Protein AF-A0A420MJ68-F1 (afdb_monomer)

Solvent-accessible surface area (backbone atoms only 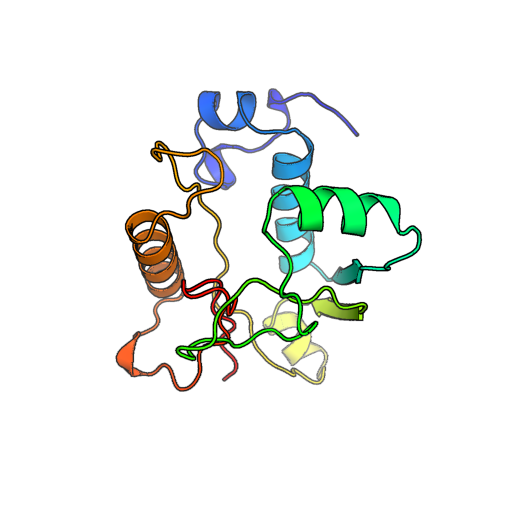— not comparable to full-atom values): 10537 Å² total; per-residue (Å²): 135,83,86,56,61,89,76,52,67,29,68,84,73,77,35,51,72,67,56,51,66,72,45,56,68,67,59,55,50,49,52,54,52,50,50,52,27,50,73,54,59,31,77,52,68,52,75,44,78,86,87,59,69,65,63,55,53,55,38,47,77,69,60,49,39,17,92,83,59,46,64,43,53,85,44,93,76,57,60,37,38,44,90,78,69,52,76,50,76,47,81,40,55,34,65,66,62,34,58,75,71,67,52,88,78,92,58,55,89,70,57,79,82,87,86,69,61,75,91,51,101,42,94,88,52,84,38,69,65,45,45,50,52,49,53,54,49,30,34,59,75,45,74,51,64,77,90,74,62,87,68,72,53,57,64,43,72,86,53,79,42,72,75,63,64,76,113

Organism: Fusarium oxysporum (NCBI:txid5507)

InterPro domains:
  IPR014030 Beta-ketoacyl synthase-like, N-terminal domain [PF00109] (3-40)
  IPR014030 Beta-ketoacyl synthase-like, N-terminal domain [PF00109] (42-97)
  IPR014031 Beta-ketoacyl synthase, C-terminal domain [PF02801] (107-158)
  IPR016039 Thiolase-like [G3DSA:3.40.47.10] (1-41)
  IPR016039 Thiolase-like [G3DSA:3.40.47.10] (42-160)
  IPR016039 Thiolase-like [SSF53901] (3-40)
  IPR016039 Thiolase-like [SSF53901] (65-158)
  IPR020841 Polyketide synthase, beta-ketoacyl synthase domain [PS52004] (1-167)
  IPR020841 Polyketide synthase, beta-ketoacyl synthase domain [SM00825] (1-167)
  IPR050091 Polyketide and Nonribosomal Peptide Biosynthesis Enzymes [PTHR43775] (42-156)

Foldseek 3Di:
DDLDLVPQPQVVVVHDSVRSVVDDSVVSVVVVVVVVCQAAKDKDKDWDDPPDCPVVVVCVVVQAADPVLDQPFPDPPHRHHHDDTDIDIDMHYHPVVCVVVVHDDQFDDQFDDDDDQPDDPDPPDHHQVRQVVGVVVRCVSSVHDPVVDPDADAPRNHHGDDGDDGD

Sequence (167 aa):
MNDDVAAFDAPFFSLTAKEASAMDPMQRWTLETTYHAIENEAVATGANLLLDPSIFQVLANQGFLSPDGVCYSFDERVNGYARGEGVIAVVLKPVQAAIENGDMIRGVIRSIGSNQDGHTPILTQPSSQSQEDLIRHVYTQAGLSMSETRYVEAHGKSYIGTLLMMN

Structure (mmCIF, N/CA/C/O backbone):
data_AF-A0A420MJ68-F1
#
_entry.id   AF-A0A420MJ68-F1
#
loop_
_atom_site.group_PDB
_atom_site.id
_atom_site.type_symbol
_atom_site.label_atom_id
_atom_site.label_alt_id
_atom_site.label_comp_id
_atom_site.label_asym_id
_atom_site.label_entity_id
_atom_site.label_seq_id
_atom_site.pdbx_PDB_ins_code
_atom_site.Cartn_x
_atom_site.Cartn_y
_atom_site.Cartn_z
_atom_site.occupancy
_atom_site.B_iso_or_equiv
_atom_site.auth_seq_id
_atom_site.auth_comp_id
_atom_site.auth_asym_id
_atom_site.auth_atom_id
_atom_site.pdbx_PDB_model_num
ATOM 1 N N . MET A 1 1 ? -12.818 24.013 -4.867 1.00 53.50 1 MET A N 1
ATOM 2 C CA . MET A 1 1 ? -11.655 23.529 -4.099 1.00 53.50 1 MET A CA 1
ATOM 3 C C . MET A 1 1 ? -10.677 24.683 -4.026 1.00 53.50 1 MET A C 1
ATOM 5 O O . MET A 1 1 ? -10.462 25.313 -5.052 1.00 53.50 1 MET A O 1
ATOM 9 N N . ASN A 1 2 ? -10.251 25.065 -2.825 1.00 52.09 2 ASN A N 1
ATOM 10 C CA . ASN A 1 2 ? -9.403 26.235 -2.614 1.00 52.09 2 ASN A CA 1
ATOM 11 C C . ASN A 1 2 ? -7.937 25.789 -2.740 1.00 52.09 2 ASN A C 1
ATOM 13 O O . ASN A 1 2 ? -7.525 24.904 -1.998 1.00 52.09 2 ASN A O 1
ATOM 17 N N . ASP A 1 3 ? -7.179 26.358 -3.679 1.00 66.12 3 ASP A N 1
ATOM 18 C CA . ASP A 1 3 ? -5.752 26.035 -3.895 1.00 66.12 3 ASP A CA 1
ATOM 19 C C . ASP A 1 3 ? -4.820 26.752 -2.903 1.00 66.12 3 ASP A C 1
ATOM 21 O O . ASP A 1 3 ? -3.594 26.624 -2.972 1.00 66.12 3 ASP A O 1
ATOM 25 N N . ASP A 1 4 ? -5.397 27.514 -1.973 1.00 79.50 4 ASP A N 1
ATOM 26 C CA . ASP A 1 4 ? -4.664 28.250 -0.956 1.00 79.50 4 ASP A CA 1
ATOM 27 C C . ASP A 1 4 ? -3.893 27.302 -0.026 1.00 79.50 4 ASP A C 1
ATOM 29 O O . ASP A 1 4 ? -4.467 26.592 0.799 1.00 79.50 4 ASP A O 1
ATOM 33 N N . VAL A 1 5 ? -2.563 27.310 -0.146 1.00 79.44 5 VAL A N 1
ATOM 34 C CA . VAL A 1 5 ? -1.656 26.524 0.704 1.00 79.44 5 VAL A CA 1
ATOM 35 C C . VAL A 1 5 ? -1.810 26.910 2.176 1.00 79.44 5 VAL A C 1
ATOM 37 O O . VAL A 1 5 ? -1.630 26.058 3.040 1.00 79.44 5 VAL A O 1
ATOM 40 N N . ALA A 1 6 ? -2.175 28.161 2.479 1.00 80.94 6 ALA A N 1
ATOM 41 C CA . ALA A 1 6 ? -2.364 28.611 3.855 1.00 80.94 6 ALA A CA 1
ATOM 42 C C . ALA A 1 6 ? -3.588 27.973 4.533 1.00 80.94 6 ALA A C 1
ATOM 44 O O . ALA A 1 6 ? -3.675 27.995 5.759 1.00 80.94 6 ALA A O 1
ATOM 45 N N . ALA A 1 7 ? -4.514 27.399 3.756 1.00 83.12 7 ALA A N 1
ATOM 46 C CA . ALA A 1 7 ? -5.664 26.668 4.278 1.00 83.12 7 ALA A CA 1
ATOM 47 C C . ALA A 1 7 ? -5.345 25.202 4.634 1.00 83.12 7 ALA A C 1
ATOM 49 O O . ALA A 1 7 ? -6.144 24.581 5.329 1.00 83.12 7 ALA A O 1
ATOM 50 N N . PHE A 1 8 ? -4.202 24.662 4.190 1.00 84.94 8 PHE A N 1
ATOM 51 C CA . PHE A 1 8 ? -3.763 23.299 4.502 1.00 84.94 8 PHE A CA 1
ATOM 52 C C . PHE A 1 8 ? -3.038 23.259 5.854 1.00 84.94 8 PHE A C 1
ATOM 54 O O . PHE A 1 8 ? -2.040 23.960 6.053 1.00 84.94 8 PHE A O 1
ATOM 61 N N . ASP A 1 9 ? -3.498 22.408 6.774 1.00 86.12 9 ASP A N 1
ATOM 62 C CA . ASP A 1 9 ? -2.905 22.251 8.111 1.00 86.12 9 ASP A CA 1
ATOM 63 C C . ASP A 1 9 ? -1.607 21.422 8.062 1.00 86.12 9 ASP A C 1
ATOM 65 O O . ASP A 1 9 ? -1.543 20.258 8.457 1.00 86.12 9 ASP A O 1
ATOM 69 N N . ALA A 1 10 ? -0.542 22.019 7.524 1.00 83.69 10 ALA A N 1
ATOM 70 C CA . ALA A 1 10 ? 0.752 21.355 7.382 1.00 83.69 10 ALA A CA 1
ATOM 71 C C . ALA A 1 10 ? 1.310 20.807 8.715 1.00 83.69 10 ALA A C 1
ATOM 73 O O . ALA A 1 10 ? 1.745 19.652 8.723 1.00 83.69 10 ALA A O 1
ATOM 74 N N . PRO A 1 11 ? 1.268 21.549 9.847 1.00 84.44 11 PRO A N 1
ATOM 75 C CA . PRO A 1 11 ? 1.730 21.029 11.133 1.00 84.44 11 PRO A CA 1
ATOM 76 C C . PRO A 1 11 ? 0.979 19.778 11.592 1.00 84.44 11 PRO A C 1
ATOM 78 O O . PRO A 1 11 ? 1.617 18.867 12.120 1.00 84.44 11 PRO A O 1
ATOM 81 N N . PHE A 1 12 ? -0.336 19.701 11.361 1.00 83.50 12 PHE A N 1
ATOM 82 C CA . PHE A 1 12 ? -1.122 18.504 11.664 1.00 83.50 12 PHE A CA 1
ATOM 83 C C . PHE A 1 12 ? -0.591 17.265 10.923 1.00 83.50 12 PHE A C 1
ATOM 85 O O . PHE A 1 12 ? -0.429 16.203 11.521 1.00 83.50 12 PHE A O 1
ATOM 92 N N . PHE A 1 13 ? -0.208 17.416 9.651 1.00 82.50 13 PHE A N 1
ATOM 93 C CA . PHE A 1 13 ? 0.390 16.347 8.841 1.00 82.50 13 PHE A CA 1
ATOM 94 C C . PHE A 1 13 ? 1.907 16.186 9.029 1.00 82.50 13 PHE A C 1
ATOM 96 O O . PHE A 1 13 ? 2.548 15.487 8.246 1.00 82.50 13 PHE A O 1
ATOM 103 N N . SER A 1 14 ? 2.498 16.804 10.059 1.00 81.38 14 SER A N 1
ATOM 104 C CA . SER A 1 14 ? 3.950 16.795 10.308 1.00 81.38 14 SER A CA 1
ATOM 105 C C . SER A 1 14 ? 4.787 17.337 9.138 1.00 81.38 14 SER A C 1
ATOM 107 O O . SER A 1 14 ? 5.918 16.906 8.922 1.00 81.38 14 SER A O 1
ATOM 109 N N . LEU A 1 15 ? 4.238 18.297 8.391 1.00 84.62 15 LEU A N 1
ATOM 110 C CA . LEU A 1 15 ? 4.883 18.961 7.262 1.00 84.62 15 LEU A CA 1
ATOM 111 C C . LEU A 1 15 ? 5.236 20.406 7.615 1.00 84.62 15 LEU A C 1
ATOM 113 O O . LEU A 1 15 ? 4.483 21.129 8.272 1.00 84.62 15 LEU A O 1
ATOM 117 N N . THR A 1 16 ? 6.374 20.877 7.118 1.00 85.75 16 THR A N 1
ATOM 118 C CA . THR A 1 16 ? 6.705 22.303 7.143 1.00 85.75 16 THR A CA 1
ATOM 119 C C . THR A 1 16 ? 5.901 23.058 6.083 1.00 85.75 16 THR A C 1
AT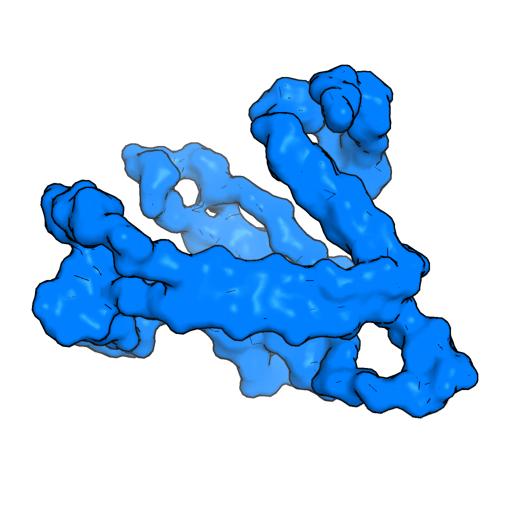OM 121 O O . THR A 1 16 ? 5.529 22.514 5.043 1.00 85.75 16 THR A O 1
ATOM 124 N N . ALA A 1 17 ? 5.702 24.365 6.279 1.00 83.94 17 ALA A N 1
ATOM 125 C CA . ALA A 1 17 ? 5.038 25.213 5.281 1.00 83.94 17 ALA A CA 1
ATOM 126 C C . ALA A 1 17 ? 5.742 25.183 3.907 1.00 83.94 17 ALA A C 1
ATOM 128 O O . ALA A 1 17 ? 5.096 25.299 2.864 1.00 83.94 17 ALA A O 1
ATOM 129 N N . LYS A 1 18 ? 7.070 24.996 3.897 1.00 85.12 18 LYS A N 1
ATOM 130 C CA . LYS A 1 18 ? 7.867 24.888 2.669 1.00 85.12 18 LYS A CA 1
ATOM 131 C C . LYS A 1 18 ? 7.586 23.581 1.928 1.00 85.12 18 LYS A C 1
ATOM 133 O O . LYS A 1 18 ? 7.457 23.608 0.709 1.00 85.12 18 LYS A O 1
ATOM 138 N N . GLU A 1 19 ? 7.482 22.467 2.650 1.00 83.06 19 GLU A N 1
ATOM 139 C CA . GLU A 1 19 ? 7.119 21.170 2.070 1.00 83.06 19 GLU A CA 1
ATOM 140 C C . GLU A 1 19 ? 5.695 21.215 1.521 1.00 83.06 19 GLU A C 1
ATOM 142 O O . GLU A 1 19 ? 5.499 20.921 0.348 1.00 83.06 19 GLU A O 1
ATOM 147 N N . ALA A 1 20 ? 4.730 21.711 2.301 1.00 84.44 20 ALA A N 1
ATOM 148 C CA . ALA A 1 20 ? 3.345 21.851 1.853 1.00 84.44 20 ALA A CA 1
ATOM 149 C C . ALA A 1 20 ? 3.200 22.747 0.607 1.00 84.44 20 ALA A C 1
ATOM 151 O O . ALA A 1 20 ? 2.424 22.431 -0.293 1.00 84.44 20 ALA A O 1
ATOM 152 N N . SER A 1 21 ? 3.979 23.831 0.510 1.00 85.00 21 SER A N 1
ATOM 153 C CA . SER A 1 21 ? 3.984 24.715 -0.670 1.00 85.00 21 SER A CA 1
ATOM 154 C C . SER A 1 21 ? 4.585 24.063 -1.918 1.00 85.00 21 SER A C 1
ATOM 156 O O . SER A 1 21 ? 4.246 24.453 -3.032 1.00 85.00 21 SER A O 1
ATOM 158 N N . ALA A 1 22 ? 5.492 23.100 -1.743 1.00 84.56 22 ALA A N 1
ATOM 159 C CA . ALA A 1 22 ? 6.112 22.355 -2.836 1.00 84.56 22 ALA A CA 1
ATOM 160 C C . ALA A 1 22 ? 5.309 21.107 -3.241 1.00 84.56 22 ALA A C 1
ATOM 162 O O . ALA A 1 22 ? 5.605 20.502 -4.270 1.00 84.56 22 ALA A O 1
ATOM 163 N N . MET A 1 23 ? 4.310 20.715 -2.444 1.00 82.94 23 MET A N 1
ATOM 164 C CA . MET A 1 23 ? 3.440 19.585 -2.745 1.00 82.94 23 MET A CA 1
ATOM 165 C C . MET A 1 23 ? 2.420 19.930 -3.822 1.00 82.94 23 MET A C 1
ATOM 167 O O . MET A 1 23 ? 1.772 20.986 -3.797 1.00 82.94 23 MET A O 1
ATOM 171 N N . ASP A 1 24 ? 2.209 18.957 -4.705 1.00 83.12 24 ASP A N 1
ATOM 172 C CA . ASP A 1 24 ? 1.094 18.978 -5.636 1.00 83.12 24 ASP A CA 1
ATOM 173 C C . ASP A 1 24 ? -0.232 19.166 -4.860 1.00 83.12 24 ASP A C 1
ATOM 175 O O . ASP A 1 24 ? -0.442 18.500 -3.836 1.00 83.12 24 ASP A O 1
ATOM 179 N N . PRO A 1 25 ? -1.124 20.080 -5.288 1.00 82.25 25 PRO A N 1
ATOM 180 C CA . PRO A 1 25 ? -2.402 20.313 -4.616 1.00 82.25 25 PRO A CA 1
ATOM 181 C C . PRO A 1 25 ? -3.222 19.035 -4.392 1.00 82.25 25 PRO A C 1
ATOM 183 O O . PRO A 1 25 ? -3.829 18.877 -3.332 1.00 82.25 25 PRO A O 1
ATOM 186 N N . MET A 1 26 ? -3.180 18.074 -5.323 1.00 81.19 26 MET A N 1
ATOM 187 C CA . MET A 1 26 ? -3.900 16.807 -5.184 1.00 81.19 26 MET A CA 1
ATOM 188 C C . MET A 1 26 ? -3.340 15.948 -4.048 1.00 81.19 26 MET A C 1
ATOM 190 O O . MET A 1 26 ? -4.106 15.250 -3.383 1.00 81.19 26 MET A O 1
ATOM 194 N N . GLN A 1 27 ? -2.032 16.002 -3.773 1.00 79.88 27 GLN A N 1
ATOM 195 C CA . GLN A 1 27 ? -1.444 15.290 -2.632 1.00 79.88 27 GLN A CA 1
ATOM 196 C C . GLN A 1 27 ? -1.926 15.870 -1.299 1.00 79.88 27 GLN A C 1
ATOM 198 O O . GLN A 1 27 ? -2.260 15.112 -0.390 1.00 79.88 27 GLN A O 1
ATOM 203 N N . ARG A 1 28 ? -2.028 17.201 -1.195 1.00 83.81 28 ARG A N 1
ATOM 204 C CA . ARG A 1 28 ? -2.570 17.870 -0.000 1.00 83.81 2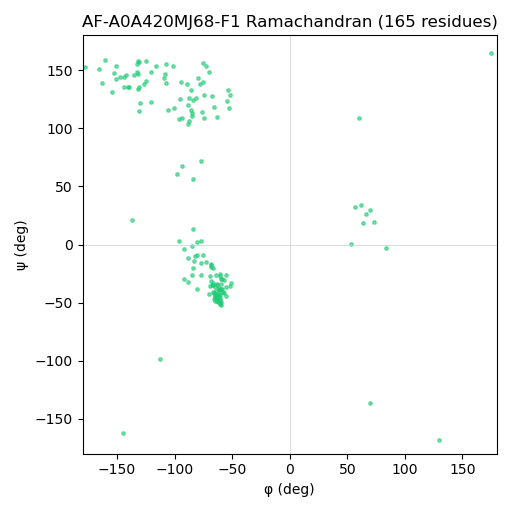8 ARG A CA 1
ATOM 205 C C . ARG A 1 28 ? -4.033 17.502 0.235 1.00 83.81 28 ARG A C 1
ATOM 207 O O . ARG A 1 28 ? -4.387 17.077 1.331 1.00 83.81 28 ARG A O 1
ATOM 214 N N . TRP A 1 29 ? -4.860 17.549 -0.808 1.00 81.50 29 TRP A N 1
ATOM 215 C CA . TRP A 1 29 ? -6.262 17.133 -0.702 1.00 81.50 29 TRP A CA 1
ATOM 216 C C . TRP A 1 29 ? -6.422 15.659 -0.360 1.00 81.50 29 TRP A C 1
ATOM 218 O O . TRP A 1 29 ? -7.345 15.296 0.366 1.00 81.50 29 TRP A O 1
ATOM 228 N N . THR A 1 30 ? -5.531 14.805 -0.866 1.00 82.50 30 THR A N 1
ATOM 229 C CA . THR A 1 30 ? -5.539 13.381 -0.525 1.00 82.50 30 THR A CA 1
ATOM 230 C C . THR A 1 30 ? -5.325 13.193 0.973 1.00 82.50 30 THR A C 1
ATOM 232 O O . THR A 1 30 ? -6.057 12.417 1.580 1.00 82.50 30 THR A O 1
ATOM 235 N N . LEU A 1 31 ? -4.394 13.928 1.590 1.00 80.88 31 LEU A N 1
ATOM 236 C CA . LEU A 1 31 ? -4.150 13.862 3.036 1.00 80.88 31 LEU A CA 1
ATOM 237 C C . LEU A 1 31 ? -5.372 14.299 3.854 1.00 80.88 31 LEU A C 1
ATOM 239 O O . LEU A 1 31 ? -5.814 13.557 4.730 1.00 80.88 31 LEU A O 1
ATOM 243 N N . GLU A 1 32 ? -5.968 15.447 3.531 1.00 82.19 32 GLU A N 1
ATOM 244 C CA . GLU A 1 32 ? -7.160 15.955 4.230 1.00 82.19 32 GLU A CA 1
ATOM 245 C C . GLU A 1 32 ? -8.371 15.037 4.056 1.00 82.19 32 GLU A C 1
ATOM 247 O O . GLU A 1 32 ? -9.048 14.689 5.024 1.00 82.19 32 GLU A O 1
ATOM 252 N N . THR A 1 33 ? -8.623 14.587 2.826 1.00 82.00 33 THR A N 1
ATOM 253 C CA . THR A 1 33 ? -9.741 13.681 2.528 1.00 82.00 33 THR A CA 1
ATOM 254 C C . THR A 1 33 ? -9.553 12.343 3.233 1.00 82.00 33 THR A C 1
ATOM 256 O O . THR A 1 33 ? -10.510 11.797 3.776 1.00 82.00 33 THR A O 1
ATOM 259 N N . THR A 1 34 ? -8.320 11.831 3.275 1.00 79.81 34 THR A N 1
ATOM 260 C CA . THR A 1 34 ? -7.992 10.592 3.992 1.00 79.81 34 THR A CA 1
ATOM 261 C C . THR A 1 34 ? -8.216 10.757 5.491 1.00 79.81 34 THR A C 1
ATOM 263 O O . THR A 1 34 ? -8.814 9.882 6.109 1.00 79.81 34 THR A O 1
ATOM 266 N N . TYR A 1 35 ? -7.811 11.886 6.076 1.00 81.56 35 TYR A N 1
ATOM 267 C CA . TYR A 1 35 ? -8.067 12.160 7.487 1.00 81.56 35 TYR A CA 1
ATOM 268 C C . TYR A 1 35 ? -9.568 12.202 7.798 1.00 81.56 35 TYR A C 1
ATOM 270 O O . TYR A 1 35 ? -10.043 11.472 8.667 1.00 81.56 35 TYR A O 1
ATOM 278 N N . HIS A 1 36 ? -10.347 12.971 7.033 1.00 81.38 36 HIS A N 1
ATOM 279 C CA . HIS A 1 36 ? -11.799 13.029 7.211 1.00 81.38 36 HIS A CA 1
ATOM 280 C C . HIS A 1 36 ? -12.483 11.673 7.023 1.00 81.38 36 HIS A C 1
ATOM 282 O O . HIS A 1 36 ? -13.475 11.397 7.704 1.00 81.38 36 HIS A O 1
ATOM 288 N N . ALA A 1 37 ? -11.957 10.840 6.122 1.00 79.81 37 ALA A N 1
ATOM 289 C CA . ALA A 1 37 ? -12.440 9.488 5.892 1.00 79.81 37 ALA A CA 1
ATOM 290 C C . ALA A 1 37 ? -12.193 8.553 7.083 1.00 79.81 37 ALA A C 1
ATOM 292 O O . ALA A 1 37 ? -13.018 7.681 7.350 1.00 79.81 37 ALA A O 1
ATOM 293 N N . ILE A 1 38 ? -11.078 8.731 7.793 1.00 78.19 38 ILE A N 1
ATOM 294 C CA . ILE A 1 38 ? -10.712 7.906 8.950 1.00 78.19 38 ILE A CA 1
ATOM 295 C C . ILE A 1 38 ? -11.456 8.354 10.216 1.00 78.19 38 ILE A C 1
ATOM 297 O O . ILE A 1 38 ? -11.881 7.498 10.988 1.00 78.19 38 ILE A O 1
ATOM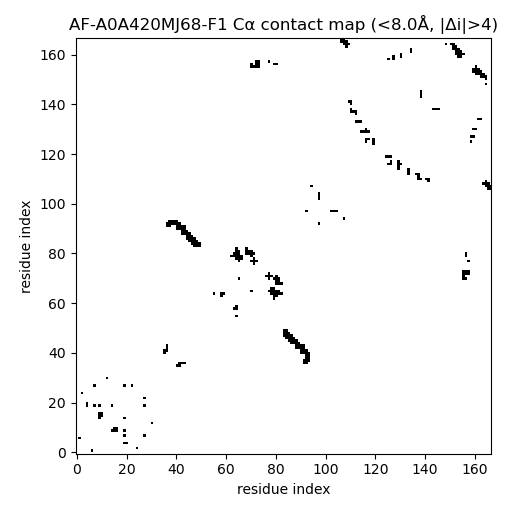 301 N N . GLU A 1 39 ? -11.651 9.660 10.417 1.00 83.44 39 GLU A N 1
ATOM 302 C CA . GLU A 1 39 ? -12.288 10.205 11.629 1.00 83.44 39 GLU A CA 1
ATOM 303 C C . GLU A 1 39 ? -13.814 10.064 11.663 1.00 83.44 39 GLU A C 1
ATOM 305 O O . GLU A 1 39 ? -14.403 10.034 12.740 1.00 83.44 39 GLU A O 1
ATOM 310 N N . ASN A 1 40 ? -14.473 9.996 10.503 1.00 85.94 40 ASN A N 1
ATOM 311 C CA . ASN A 1 40 ? -15.935 9.991 10.427 1.00 85.94 40 ASN A CA 1
ATOM 312 C C . ASN A 1 40 ? -16.462 8.644 9.933 1.00 85.94 40 ASN A C 1
ATOM 314 O O . ASN A 1 40 ? -16.624 7.699 10.688 1.00 85.94 40 ASN A O 1
ATOM 318 N N . GLU A 1 41 ? -16.766 8.565 8.650 1.00 88.75 41 GLU A N 1
ATOM 319 C CA . GLU A 1 41 ? -17.126 7.359 7.932 1.00 88.75 41 GLU A CA 1
ATOM 320 C C . GLU A 1 41 ? -16.954 7.698 6.456 1.00 88.75 41 GLU A C 1
ATOM 322 O O . GLU A 1 41 ? -17.293 8.805 6.022 1.00 88.75 41 GLU A O 1
ATOM 327 N N . ALA A 1 42 ? -16.402 6.780 5.676 1.00 90.19 42 ALA A N 1
ATOM 328 C CA . ALA A 1 42 ? -16.184 7.024 4.262 1.00 90.19 42 ALA A CA 1
ATOM 329 C C . ALA A 1 42 ? -16.234 5.750 3.442 1.00 90.19 42 ALA A C 1
ATOM 331 O O . ALA A 1 42 ? -15.892 4.661 3.898 1.00 90.19 42 ALA A O 1
ATOM 332 N N . VAL A 1 43 ? -16.590 5.921 2.173 1.00 90.81 43 VAL A N 1
ATOM 333 C CA . VAL A 1 43 ? -16.389 4.895 1.157 1.00 90.81 43 VAL A CA 1
ATOM 334 C C . VAL A 1 43 ? -15.089 5.216 0.430 1.00 90.81 43 VAL A C 1
ATOM 336 O O . VAL A 1 43 ? -15.025 6.165 -0.351 1.00 90.81 43 VAL A O 1
ATOM 339 N N . ALA A 1 44 ? -14.051 4.422 0.679 1.00 88.44 44 ALA A N 1
ATOM 340 C CA . ALA A 1 44 ? -12.814 4.483 -0.085 1.00 88.44 44 ALA A CA 1
ATOM 341 C C . ALA A 1 44 ? -12.948 3.579 -1.313 1.00 88.44 44 ALA A C 1
ATOM 343 O O . ALA A 1 44 ? -13.294 2.403 -1.198 1.00 88.44 44 ALA A O 1
ATOM 344 N N . THR A 1 45 ? -12.695 4.129 -2.500 1.00 91.50 45 THR A N 1
ATOM 345 C CA . THR A 1 45 ? -12.840 3.404 -3.768 1.00 91.50 45 THR A CA 1
ATOM 346 C C . THR A 1 45 ? -11.617 3.585 -4.653 1.00 91.50 45 THR A C 1
ATOM 348 O O . THR A 1 45 ? -10.871 4.552 -4.512 1.00 91.50 45 THR A O 1
ATOM 351 N N . GLY A 1 46 ? -11.417 2.651 -5.578 1.00 88.38 46 GLY A N 1
ATOM 352 C CA . GLY A 1 46 ? -10.389 2.736 -6.605 1.00 88.38 46 GLY A CA 1
ATOM 353 C C . GLY A 1 46 ? -10.828 1.985 -7.853 1.00 88.38 46 GLY A C 1
ATOM 354 O O . GLY A 1 46 ? -11.460 0.934 -7.756 1.00 88.38 46 GLY A O 1
ATOM 355 N N . ALA A 1 47 ? -10.505 2.526 -9.023 1.00 94.69 47 ALA A N 1
ATOM 356 C CA . ALA A 1 47 ? -10.786 1.893 -10.303 1.00 94.69 47 ALA A CA 1
ATOM 357 C C . ALA A 1 47 ? -9.609 2.097 -11.259 1.00 94.69 47 ALA A C 1
ATOM 359 O O . ALA A 1 47 ? -9.092 3.206 -11.386 1.00 94.69 47 ALA A O 1
ATOM 360 N N . ASN A 1 48 ? -9.217 1.036 -11.957 1.00 94.56 48 ASN A N 1
ATOM 361 C CA . ASN A 1 48 ? -8.304 1.106 -13.088 1.00 94.56 48 ASN A CA 1
ATOM 362 C C . ASN A 1 48 ? -8.914 0.346 -14.265 1.00 94.56 48 ASN A C 1
ATOM 364 O O . ASN A 1 48 ? -9.189 -0.849 -14.152 1.00 94.56 48 ASN A O 1
ATOM 368 N N . LEU A 1 49 ? -9.107 1.050 -15.380 1.00 95.06 49 LEU A N 1
ATOM 369 C CA . LEU A 1 49 ? -9.665 0.511 -16.617 1.00 95.06 49 LEU A CA 1
ATOM 370 C C . LEU A 1 49 ? -8.722 0.810 -17.785 1.00 95.06 49 LEU A C 1
ATOM 372 O O . LEU A 1 49 ? -8.157 1.898 -17.908 1.00 95.06 49 LEU A O 1
ATOM 376 N N . LEU A 1 50 ? -8.548 -0.174 -18.653 1.00 94.75 50 LEU A N 1
ATOM 377 C CA . LEU A 1 50 ? -7.626 -0.197 -19.778 1.00 94.75 50 LEU A CA 1
ATOM 378 C C . LEU A 1 50 ? -8.381 0.176 -21.058 1.00 94.75 50 LEU A C 1
ATOM 380 O O . LEU A 1 50 ? -8.475 -0.604 -21.999 1.00 94.75 50 LEU A O 1
ATOM 384 N N . LEU A 1 51 ? -8.937 1.387 -21.072 1.00 94.88 51 LEU A N 1
ATOM 385 C CA . LEU A 1 51 ? -9.894 1.826 -22.096 1.00 94.88 51 LEU A CA 1
ATOM 386 C C . LEU A 1 51 ? -9.256 2.192 -23.442 1.00 94.88 51 LEU A C 1
ATOM 388 O O . LEU A 1 51 ? -9.960 2.308 -24.441 1.00 94.88 51 LEU A O 1
ATOM 392 N N . ASP A 1 52 ? -7.941 2.402 -23.463 1.00 94.31 52 ASP A N 1
ATOM 393 C CA . ASP A 1 52 ? -7.212 2.846 -24.645 1.00 94.31 52 ASP A CA 1
ATOM 394 C C . ASP A 1 52 ? -5.812 2.196 -24.723 1.00 94.31 52 ASP A C 1
ATOM 396 O O . ASP A 1 52 ? -5.095 2.124 -23.711 1.00 94.31 52 ASP A O 1
ATOM 400 N N . PRO A 1 53 ? -5.392 1.709 -25.910 1.00 92.62 53 PRO A N 1
ATOM 401 C CA . PRO A 1 53 ? -4.108 1.039 -26.073 1.00 92.62 53 PRO A CA 1
ATOM 402 C C . PRO A 1 53 ? -2.895 1.983 -26.091 1.00 92.62 53 PRO A C 1
ATOM 404 O O . PRO A 1 53 ? -1.771 1.480 -26.054 1.00 92.62 53 PRO A O 1
ATOM 407 N N . SER A 1 54 ? -3.045 3.314 -26.145 1.00 94.62 54 SER A N 1
ATOM 408 C CA . SER A 1 54 ? -1.885 4.220 -26.257 1.00 94.62 54 SER A CA 1
ATOM 409 C C . SER A 1 54 ? -0.926 4.082 -25.073 1.00 94.62 54 SER A C 1
ATOM 411 O O . SER A 1 54 ? 0.287 3.998 -25.265 1.00 94.62 54 SER A O 1
ATOM 413 N N . ILE A 1 55 ? -1.456 3.939 -23.852 1.00 92.00 55 ILE A N 1
ATOM 414 C CA . ILE A 1 55 ? -0.631 3.750 -22.651 1.00 92.00 55 ILE A CA 1
ATOM 415 C C . ILE A 1 55 ? 0.162 2.440 -22.720 1.00 92.00 55 ILE A C 1
ATOM 417 O O . ILE A 1 55 ? 1.299 2.395 -22.257 1.00 92.00 55 ILE A O 1
ATOM 421 N N . PHE A 1 56 ? -0.378 1.380 -23.330 1.00 92.62 56 PHE A N 1
ATOM 422 C CA . PHE A 1 56 ? 0.391 0.147 -23.526 1.00 92.62 56 PHE A CA 1
ATOM 423 C C . PHE A 1 56 ? 1.600 0.371 -24.426 1.00 92.62 56 PHE A C 1
ATOM 425 O O . PHE A 1 56 ? 2.684 -0.102 -24.103 1.00 92.62 56 PHE A O 1
ATOM 432 N N . GLN A 1 57 ? 1.431 1.118 -25.519 1.00 93.69 57 GLN A N 1
ATOM 433 C CA . GLN A 1 57 ? 2.524 1.417 -26.444 1.00 93.69 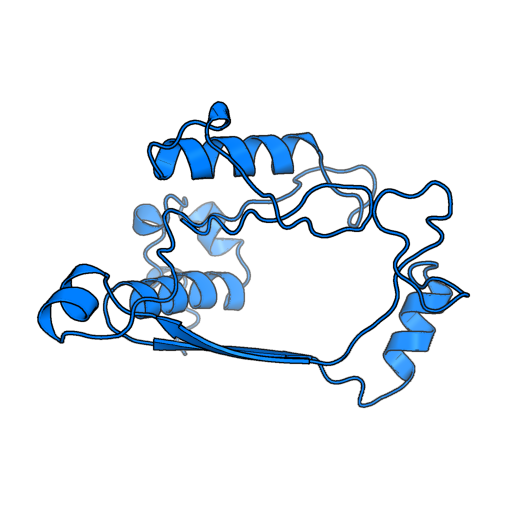57 GLN A CA 1
ATOM 434 C C . GLN A 1 57 ? 3.614 2.245 -25.760 1.00 93.69 57 GLN A C 1
ATOM 436 O O . GLN A 1 57 ? 4.792 1.921 -25.875 1.00 93.69 57 GLN A O 1
ATOM 441 N N . VAL A 1 58 ? 3.227 3.273 -24.997 1.00 93.44 58 VAL A N 1
ATOM 442 C CA . VAL A 1 58 ? 4.175 4.109 -24.242 1.00 93.44 58 VAL A CA 1
ATOM 443 C C . VAL A 1 58 ? 4.978 3.267 -23.250 1.00 93.44 58 VAL A C 1
ATOM 445 O O . VAL A 1 58 ? 6.206 3.328 -23.251 1.00 93.44 58 VAL A O 1
ATOM 448 N N . LEU A 1 59 ? 4.306 2.444 -22.443 1.00 92.00 59 LEU A N 1
ATOM 449 C CA . LEU A 1 59 ? 4.967 1.626 -21.422 1.00 92.00 59 LEU A CA 1
ATOM 450 C C . LEU A 1 59 ? 5.814 0.498 -22.028 1.00 92.00 59 LEU A C 1
ATOM 452 O O . LEU A 1 59 ? 6.884 0.195 -21.502 1.00 92.00 59 LEU A O 1
ATOM 456 N N . ALA A 1 60 ? 5.375 -0.102 -23.138 1.00 90.75 60 ALA A N 1
ATOM 457 C CA . ALA A 1 60 ? 6.161 -1.088 -23.877 1.00 90.75 60 ALA A CA 1
ATOM 458 C C . ALA A 1 60 ? 7.444 -0.463 -24.443 1.00 90.75 60 ALA A C 1
ATOM 460 O O . ALA A 1 60 ? 8.526 -1.016 -24.262 1.00 90.75 60 ALA A O 1
ATOM 461 N N . ASN A 1 61 ? 7.346 0.724 -25.049 1.00 92.69 61 ASN A N 1
ATOM 462 C CA . ASN A 1 61 ? 8.499 1.446 -25.595 1.00 92.69 61 ASN A CA 1
ATOM 463 C C . ASN A 1 61 ? 9.502 1.875 -24.513 1.00 92.69 61 ASN A C 1
ATOM 465 O O . ASN A 1 61 ? 10.687 2.021 -24.797 1.00 92.69 61 ASN A O 1
ATOM 469 N N . GLN A 1 62 ? 9.039 2.065 -23.276 1.00 89.38 62 GLN A N 1
ATOM 470 C CA . GLN A 1 62 ? 9.883 2.350 -22.112 1.00 89.38 62 GLN A CA 1
ATOM 471 C C . GLN A 1 62 ? 10.452 1.085 -21.446 1.00 89.38 62 GLN A C 1
ATOM 473 O O . GLN A 1 62 ? 11.197 1.194 -20.477 1.00 89.38 62 GLN A O 1
ATOM 478 N N . GLY A 1 63 ? 10.119 -0.111 -21.946 1.00 89.06 63 GLY A N 1
ATOM 479 C CA . GLY A 1 63 ? 10.602 -1.381 -21.399 1.00 89.06 63 GLY A CA 1
ATOM 480 C C . GLY A 1 63 ? 9.960 -1.777 -20.067 1.00 89.06 63 GLY A C 1
ATOM 481 O O . GLY A 1 63 ? 10.515 -2.595 -19.341 1.00 89.06 63 GLY A O 1
ATOM 482 N N . PHE A 1 64 ? 8.805 -1.203 -19.717 1.00 90.44 64 PHE A N 1
ATOM 483 C CA . PHE A 1 64 ? 8.145 -1.491 -18.443 1.00 90.44 64 PHE A CA 1
ATOM 484 C C . PHE A 1 64 ? 7.259 -2.739 -18.468 1.00 90.44 64 PHE A C 1
ATOM 486 O O . PHE A 1 64 ? 7.014 -3.336 -17.417 1.00 90.44 64 PHE A O 1
ATOM 493 N N . LEU A 1 65 ? 6.743 -3.123 -19.636 1.00 93.69 65 LEU A N 1
ATOM 494 C CA . LEU A 1 65 ? 5.802 -4.234 -19.747 1.00 93.69 65 LEU A CA 1
ATOM 495 C C . LEU A 1 65 ? 6.518 -5.568 -19.951 1.00 93.69 65 LEU A C 1
ATOM 497 O O . LEU A 1 65 ? 7.439 -5.661 -20.756 1.00 93.69 65 LEU A O 1
ATOM 501 N N . SER A 1 66 ? 6.039 -6.603 -19.257 1.00 93.44 66 SER A N 1
ATOM 502 C CA . SER A 1 66 ? 6.447 -7.982 -19.529 1.00 93.44 66 SER A CA 1
ATOM 503 C C . SER A 1 66 ? 5.920 -8.403 -20.908 1.00 93.44 66 SER A C 1
ATOM 505 O O . SER A 1 66 ? 4.708 -8.297 -21.132 1.00 93.44 66 SER A O 1
ATOM 507 N N . PRO A 1 67 ? 6.768 -8.920 -21.817 1.00 92.00 67 PRO A N 1
ATOM 508 C CA . PRO A 1 67 ? 6.318 -9.464 -23.101 1.00 92.00 67 PRO A CA 1
ATOM 509 C C . PRO A 1 67 ? 5.360 -10.653 -22.954 1.00 92.00 67 PRO A C 1
ATOM 511 O O . PRO A 1 67 ? 4.537 -10.887 -23.835 1.00 92.00 67 PRO A O 1
ATOM 514 N N . ASP A 1 68 ? 5.438 -11.369 -21.829 1.00 93.25 68 ASP A N 1
ATOM 515 C CA . ASP A 1 68 ? 4.587 -12.523 -21.527 1.00 93.25 68 ASP A CA 1
ATOM 516 C C . ASP A 1 68 ? 3.222 -12.106 -20.962 1.00 93.25 68 ASP A C 1
ATOM 518 O O . ASP A 1 68 ? 2.336 -12.941 -20.789 1.00 93.25 68 ASP A O 1
ATOM 522 N N . GLY A 1 69 ? 3.048 -10.820 -20.632 1.00 91.56 69 GLY A N 1
ATOM 523 C CA . GLY A 1 69 ? 1.836 -10.319 -19.990 1.00 91.56 69 GLY A CA 1
ATOM 524 C C . GLY A 1 69 ? 1.639 -10.857 -18.571 1.00 91.56 69 GLY A C 1
ATOM 525 O O . GLY A 1 69 ? 0.505 -10.913 -18.099 1.00 91.56 69 GLY A O 1
ATOM 526 N N . VAL A 1 70 ? 2.722 -11.237 -17.879 1.00 92.12 70 VAL A N 1
ATOM 527 C CA . VAL A 1 70 ? 2.690 -11.791 -16.515 1.00 92.12 70 VAL A CA 1
ATOM 528 C C . VAL A 1 70 ? 3.590 -10.984 -15.575 1.00 92.12 70 VAL A C 1
ATOM 530 O O . VAL A 1 70 ? 4.684 -10.563 -15.940 1.00 92.12 70 VAL A O 1
ATOM 533 N N . CYS A 1 71 ? 3.136 -10.779 -14.336 1.00 91.50 71 CYS A N 1
ATOM 534 C CA . CYS A 1 71 ? 3.983 -10.290 -13.248 1.00 91.50 71 CYS A CA 1
ATOM 535 C C . CYS A 1 71 ? 4.657 -11.478 -12.549 1.00 91.50 71 CYS A C 1
ATOM 537 O O . CYS A 1 71 ? 4.020 -12.174 -11.760 1.00 91.50 71 CYS A O 1
ATOM 539 N N . TYR A 1 72 ? 5.943 -11.702 -12.810 1.00 90.25 72 TYR A N 1
ATOM 540 C CA . TYR A 1 72 ? 6.738 -12.753 -12.161 1.00 90.25 72 TYR A CA 1
ATOM 541 C C . TYR A 1 72 ? 7.302 -12.298 -10.802 1.00 90.25 72 TYR A C 1
ATOM 543 O O . TYR A 1 72 ? 8.509 -12.289 -10.591 1.00 90.25 72 TYR A O 1
ATOM 551 N N . SER A 1 73 ? 6.444 -11.861 -9.878 1.00 88.75 73 SER A N 1
ATOM 552 C CA . SER A 1 73 ? 6.871 -11.292 -8.590 1.00 88.75 73 SER A CA 1
ATOM 553 C C . SER A 1 73 ? 7.807 -12.233 -7.817 1.00 88.75 73 SER A C 1
ATOM 555 O O . SER A 1 73 ? 7.425 -13.360 -7.508 1.00 88.75 73 SER A O 1
ATOM 557 N N . PHE A 1 74 ? 9.001 -11.743 -7.463 1.00 86.50 74 PHE A N 1
ATOM 558 C CA . PHE A 1 74 ? 10.041 -12.475 -6.712 1.00 86.50 74 PHE A CA 1
ATOM 559 C C . PHE A 1 74 ? 10.633 -13.705 -7.414 1.00 86.50 74 PHE A C 1
ATOM 561 O O . PHE A 1 74 ? 11.245 -14.552 -6.767 1.00 86.50 74 PHE A O 1
ATOM 568 N N . ASP A 1 75 ? 10.475 -13.798 -8.729 1.00 90.81 75 ASP A N 1
ATOM 569 C CA . ASP A 1 75 ? 11.002 -14.888 -9.543 1.00 90.81 75 ASP A CA 1
ATOM 570 C C . ASP A 1 75 ? 12.193 -14.404 -10.390 1.00 90.81 75 ASP A C 1
ATOM 572 O O . ASP A 1 75 ? 12.322 -13.220 -10.699 1.00 90.81 75 ASP A O 1
ATOM 576 N N . GLU A 1 76 ? 13.084 -15.306 -10.793 1.00 89.75 76 GLU A N 1
ATOM 577 C CA . GLU A 1 76 ? 14.220 -14.959 -11.659 1.00 89.75 76 GLU A CA 1
ATOM 578 C C . GLU A 1 76 ? 13.792 -14.539 -13.077 1.00 89.75 76 GLU A C 1
ATOM 580 O O . GLU A 1 76 ? 14.533 -13.848 -13.773 1.00 89.75 76 GLU A O 1
ATOM 585 N N . ARG A 1 77 ? 12.575 -14.912 -13.496 1.00 92.06 77 ARG A N 1
ATOM 586 C CA . ARG A 1 77 ? 11.995 -14.605 -14.813 1.00 92.06 77 ARG A CA 1
ATOM 587 C C . ARG A 1 77 ? 11.483 -13.170 -14.953 1.00 92.06 77 ARG A C 1
ATOM 589 O O . ARG A 1 77 ? 10.899 -12.848 -15.987 1.00 92.06 77 ARG A O 1
ATOM 596 N N . VAL A 1 78 ? 11.650 -12.309 -13.944 1.00 89.62 78 VAL A N 1
ATOM 597 C CA . VAL A 1 78 ? 11.181 -10.914 -13.997 1.00 89.62 78 VAL A CA 1
ATOM 598 C C . VAL A 1 78 ? 11.705 -10.214 -15.251 1.00 89.62 78 VAL A C 1
ATOM 600 O O . VAL A 1 78 ? 12.903 -10.012 -15.427 1.00 89.62 78 VAL A O 1
ATOM 603 N N . ASN A 1 79 ? 10.771 -9.800 -16.104 1.00 90.12 79 ASN A N 1
ATOM 604 C CA . ASN A 1 79 ? 11.041 -9.165 -17.393 1.00 90.12 79 AS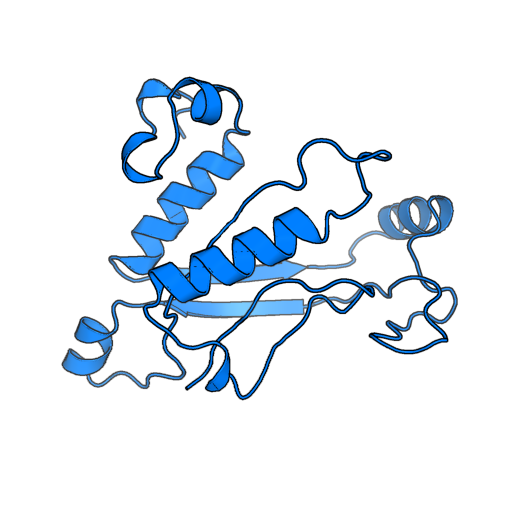N A CA 1
ATOM 605 C C . ASN A 1 79 ? 10.118 -7.959 -17.667 1.00 90.12 79 ASN A C 1
ATOM 607 O O . ASN A 1 79 ? 9.932 -7.570 -18.816 1.00 90.12 79 ASN A O 1
ATOM 611 N N . GLY A 1 80 ? 9.527 -7.382 -16.616 1.00 89.44 80 GLY A N 1
ATOM 612 C CA . GLY A 1 80 ? 8.544 -6.296 -16.678 1.00 89.44 80 GLY A CA 1
ATOM 613 C C . GLY A 1 80 ? 7.297 -6.624 -15.855 1.00 89.44 80 GLY A C 1
ATOM 614 O O . GLY A 1 80 ? 7.297 -7.573 -15.070 1.00 89.44 80 GLY A O 1
ATOM 615 N N . TYR A 1 81 ? 6.226 -5.843 -16.017 1.00 92.06 81 TYR A N 1
ATOM 616 C CA . TYR A 1 81 ? 4.938 -6.111 -15.365 1.00 92.06 81 TYR A CA 1
ATOM 617 C C . TYR A 1 81 ? 3.778 -6.199 -16.360 1.00 92.06 81 TYR A C 1
ATOM 619 O O . TYR A 1 81 ? 3.832 -5.653 -17.461 1.00 92.06 81 TYR A O 1
ATOM 627 N N . ALA A 1 82 ? 2.708 -6.871 -15.952 1.00 92.94 82 ALA A N 1
ATOM 628 C CA . ALA A 1 82 ? 1.446 -6.932 -16.671 1.00 92.94 82 ALA A CA 1
ATOM 629 C C . ALA A 1 82 ? 0.472 -5.869 -16.159 1.00 92.94 82 ALA A C 1
ATOM 631 O O . ALA A 1 82 ? 0.357 -5.643 -14.953 1.00 92.94 82 ALA A O 1
ATOM 632 N N . ARG A 1 83 ? -0.274 -5.232 -17.062 1.00 93.62 83 ARG A N 1
ATOM 633 C CA . ARG A 1 83 ? -1.376 -4.348 -16.659 1.00 93.62 83 ARG A CA 1
ATOM 634 C C . ARG A 1 83 ? -2.608 -5.179 -16.312 1.00 93.62 83 ARG A C 1
ATOM 636 O O . ARG A 1 83 ? -2.888 -6.164 -16.983 1.00 93.62 83 ARG A O 1
ATOM 643 N N . GLY A 1 84 ? -3.356 -4.744 -15.304 1.00 92.19 84 GLY A N 1
ATOM 644 C CA . GLY A 1 84 ? -4.619 -5.361 -14.902 1.00 92.19 84 GLY A CA 1
ATOM 645 C C . GLY A 1 84 ? -5.723 -4.324 -14.742 1.00 92.19 84 GLY A C 1
ATOM 646 O O . GLY A 1 84 ? -5.442 -3.144 -14.535 1.00 92.19 84 GLY A O 1
ATOM 647 N N . GLU A 1 85 ? -6.969 -4.769 -14.841 1.00 96.12 85 GLU A N 1
ATOM 648 C CA . GLU A 1 85 ? -8.163 -3.979 -14.530 1.00 96.12 85 GLU A CA 1
ATOM 649 C C . GLU A 1 85 ? -8.712 -4.361 -13.165 1.00 96.12 85 GLU A C 1
ATOM 651 O O . GLU A 1 85 ? -8.531 -5.486 -12.697 1.00 96.12 85 GLU A O 1
ATOM 656 N N . GLY A 1 86 ? -9.410 -3.429 -12.529 1.00 95.19 86 GLY A N 1
ATOM 657 C CA . GLY A 1 86 ? -10.067 -3.707 -11.264 1.00 95.19 86 GLY A CA 1
ATOM 658 C C . GLY A 1 86 ? -10.845 -2.515 -10.745 1.00 95.19 86 GLY A C 1
ATOM 659 O O . GLY A 1 86 ? -10.507 -1.364 -11.024 1.00 95.19 86 GLY A O 1
ATOM 660 N N . VAL A 1 87 ? -11.885 -2.811 -9.972 1.00 96.31 87 VAL A N 1
ATOM 661 C CA . VAL A 1 87 ? -12.654 -1.831 -9.207 1.00 96.31 87 VAL A CA 1
ATOM 662 C C . VAL A 1 87 ? -12.808 -2.367 -7.791 1.00 96.31 87 VAL A C 1
ATOM 664 O O . VAL A 1 87 ? -13.135 -3.539 -7.603 1.00 96.31 87 VAL A O 1
ATOM 667 N N . ILE A 1 88 ? -12.573 -1.515 -6.799 1.00 94.06 88 ILE A N 1
ATOM 668 C CA . ILE A 1 88 ? -12.702 -1.842 -5.382 1.00 94.06 88 ILE A CA 1
ATOM 669 C C . ILE A 1 88 ? -13.433 -0.723 -4.645 1.00 94.06 88 ILE A C 1
ATOM 671 O O . ILE A 1 88 ? -13.279 0.457 -4.963 1.00 94.06 88 ILE A O 1
ATOM 675 N N . ALA A 1 89 ? -14.214 -1.111 -3.642 1.00 93.12 89 ALA A N 1
ATOM 676 C CA . ALA A 1 89 ? -14.814 -0.212 -2.674 1.00 93.12 89 ALA A CA 1
ATOM 677 C C . ALA A 1 89 ? -14.751 -0.850 -1.283 1.00 93.12 89 ALA A C 1
ATOM 679 O O . ALA A 1 89 ? -15.066 -2.031 -1.124 1.00 93.12 89 ALA A O 1
ATOM 680 N N . VAL A 1 90 ? -14.361 -0.064 -0.283 1.00 92.25 90 VAL A N 1
ATOM 681 C CA . VAL A 1 90 ? -14.376 -0.441 1.132 1.00 92.25 90 VAL A CA 1
ATOM 682 C C . VAL A 1 90 ? -15.021 0.670 1.951 1.00 92.25 90 VAL A C 1
ATOM 684 O O . VAL A 1 90 ? -14.890 1.849 1.624 1.00 92.25 90 VAL A O 1
ATOM 687 N N . VAL A 1 91 ? -15.722 0.289 3.015 1.00 92.88 91 VAL A N 1
ATOM 688 C CA . VAL A 1 91 ? -16.267 1.235 3.993 1.00 92.88 91 VAL A CA 1
ATOM 689 C C . VAL A 1 91 ? -15.279 1.340 5.147 1.00 92.88 91 VAL A C 1
ATOM 691 O O . VAL A 1 91 ? -14.882 0.323 5.718 1.00 92.88 91 VAL A O 1
ATOM 694 N N . LEU A 1 92 ? -14.867 2.565 5.453 1.00 92.75 92 LEU A N 1
ATOM 695 C CA . LEU A 1 92 ? -13.994 2.914 6.565 1.00 92.75 92 LEU A CA 1
ATOM 696 C C . LEU A 1 92 ? -14.811 3.612 7.643 1.00 92.75 92 LEU A C 1
ATOM 698 O O . LEU A 1 92 ? -15.657 4.450 7.337 1.00 92.75 92 LEU A O 1
ATOM 702 N N . LYS A 1 93 ? -14.532 3.265 8.897 1.00 93.12 93 LYS A N 1
ATOM 703 C CA . LYS A 1 93 ? -15.192 3.819 10.075 1.00 93.12 93 LYS A CA 1
ATOM 704 C C . LYS A 1 93 ? -14.244 3.757 11.279 1.00 93.12 93 LYS A C 1
ATOM 706 O O . LYS A 1 93 ? -13.491 2.780 11.378 1.00 93.12 93 LYS A O 1
ATOM 711 N N . PRO A 1 94 ? -14.302 4.714 12.222 1.00 93.75 94 PRO A N 1
ATOM 712 C CA . PRO A 1 94 ? -13.672 4.587 13.521 1.00 93.75 94 PRO A CA 1
ATOM 713 C C . PRO A 1 94 ? -14.084 3.275 14.182 1.00 93.75 94 PRO A C 1
ATOM 715 O O . PRO A 1 94 ? -15.272 2.968 14.308 1.00 93.75 94 PRO A O 1
ATOM 718 N N . VAL A 1 95 ? -13.092 2.504 14.630 1.00 93.56 95 VAL A N 1
ATOM 719 C CA . VAL A 1 95 ? -13.311 1.162 15.194 1.00 93.56 95 VAL A CA 1
ATOM 720 C C . VAL A 1 95 ? -14.301 1.184 16.360 1.00 93.56 95 VAL A C 1
ATOM 722 O O . VAL A 1 95 ? -15.141 0.297 16.469 1.00 93.56 95 VAL A O 1
ATOM 725 N N . GLN A 1 96 ? -14.262 2.236 17.180 1.00 94.12 96 GLN A N 1
ATOM 726 C CA . GLN A 1 96 ? -15.164 2.394 18.315 1.00 94.12 96 GLN A CA 1
ATOM 727 C C . GLN A 1 96 ? -16.624 2.543 17.866 1.00 94.12 96 GLN A C 1
ATOM 729 O O . GLN A 1 96 ? -17.497 1.847 18.377 1.00 94.12 96 GLN A O 1
ATOM 734 N N . ALA A 1 97 ? -16.884 3.361 16.844 1.00 94.50 97 ALA A N 1
ATOM 735 C CA . ALA A 1 97 ? -18.223 3.531 16.290 1.00 94.50 97 ALA A CA 1
ATOM 736 C C . ALA A 1 97 ? -18.714 2.267 15.562 1.00 94.50 97 ALA A C 1
ATOM 738 O O . ALA A 1 97 ? -19.914 1.996 15.530 1.00 94.50 97 ALA A O 1
ATOM 739 N N . ALA A 1 98 ? -17.814 1.486 14.955 1.00 94.88 98 ALA A N 1
ATOM 740 C CA . ALA A 1 98 ? -18.158 0.184 14.378 1.00 94.88 98 ALA A CA 1
ATOM 741 C C . ALA A 1 98 ? -18.577 -0.824 15.465 1.00 94.88 98 ALA A C 1
ATOM 743 O O . ALA A 1 98 ? -19.576 -1.523 15.304 1.00 94.88 98 ALA A O 1
ATOM 744 N N . ILE A 1 99 ? -17.863 -0.852 16.597 1.00 96.56 99 ILE A N 1
ATOM 745 C CA . ILE A 1 99 ? -18.194 -1.697 17.756 1.00 96.56 99 ILE A CA 1
ATOM 746 C C . ILE A 1 99 ? -19.547 -1.298 18.356 1.00 96.56 99 ILE A C 1
ATOM 748 O O . ILE A 1 99 ? -20.391 -2.163 18.578 1.00 96.56 99 ILE A O 1
ATOM 752 N N . GLU A 1 100 ? -19.767 -0.005 18.602 1.00 96.94 100 GLU A N 1
ATOM 753 C CA . GLU A 1 100 ? -21.005 0.512 19.206 1.00 96.94 100 GLU A CA 1
ATOM 754 C C . GLU A 1 100 ? -22.242 0.224 18.353 1.00 96.94 100 GLU A C 1
ATOM 756 O O . GLU A 1 100 ? -23.294 -0.125 18.888 1.00 96.94 100 GLU A O 1
ATOM 761 N N . ASN A 1 101 ? -22.105 0.300 17.028 1.00 96.25 101 ASN A N 1
ATOM 762 C CA . ASN A 1 101 ? -23.193 -0.003 16.102 1.00 96.25 101 ASN A CA 1
ATOM 763 C C . ASN A 1 101 ? -23.391 -1.509 15.859 1.00 96.25 101 ASN A C 1
ATOM 765 O O . ASN A 1 101 ? -24.383 -1.894 15.242 1.00 96.25 101 ASN A O 1
ATOM 769 N N . GLY A 1 102 ? -22.479 -2.364 16.333 1.00 96.62 102 GLY A N 1
ATOM 770 C CA . GLY A 1 102 ? -22.508 -3.799 16.050 1.00 96.62 102 GLY A CA 1
ATOM 771 C C . GLY A 1 102 ? -22.191 -4.135 14.589 1.00 96.62 102 GLY A C 1
ATOM 772 O O . GLY A 1 102 ? -22.687 -5.136 14.067 1.00 96.62 102 GLY A O 1
ATOM 773 N N . ASP A 1 103 ? -21.385 -3.305 13.923 1.00 96.50 103 ASP A N 1
ATOM 774 C CA . ASP A 1 103 ? -20.990 -3.501 12.531 1.00 96.50 103 ASP A CA 1
ATOM 775 C C . ASP A 1 103 ? -20.030 -4.695 12.389 1.00 96.50 103 ASP A C 1
ATOM 777 O O . ASP A 1 103 ? -19.204 -4.988 13.258 1.00 96.50 103 ASP A O 1
ATOM 781 N N . MET A 1 104 ? -20.084 -5.381 11.244 1.00 96.62 104 MET A N 1
ATOM 782 C CA . MET A 1 104 ? -19.117 -6.433 10.927 1.00 96.62 104 MET A CA 1
ATOM 783 C C . MET A 1 104 ? -17.762 -5.819 10.551 1.00 96.62 104 MET A C 1
ATOM 785 O O . MET A 1 104 ? -17.585 -5.297 9.449 1.00 96.62 104 MET A O 1
ATOM 789 N N . ILE A 1 105 ? -16.775 -5.961 11.434 1.00 96.19 105 ILE A N 1
ATOM 790 C CA . ILE A 1 105 ? -15.403 -5.496 11.205 1.00 96.19 105 ILE A CA 1
ATOM 791 C C . ILE A 1 105 ? -14.611 -6.578 10.457 1.00 96.19 105 ILE A C 1
ATOM 793 O O . ILE A 1 105 ? -14.388 -7.668 10.978 1.00 96.19 105 ILE A O 1
ATOM 797 N N . ARG A 1 106 ? -14.180 -6.281 9.222 1.00 96.00 106 ARG A N 1
ATOM 798 C CA . ARG A 1 106 ? -13.359 -7.197 8.396 1.00 96.00 106 ARG A CA 1
ATOM 799 C C . ARG A 1 106 ? -11.860 -7.131 8.700 1.00 96.00 106 ARG A C 1
ATOM 801 O O . ARG A 1 106 ? -11.131 -8.042 8.326 1.00 96.00 106 ARG A O 1
ATOM 808 N N . GLY A 1 107 ? -11.409 -6.045 9.315 1.00 92.38 107 GLY A N 1
ATOM 809 C CA . GLY A 1 107 ? -10.017 -5.792 9.662 1.00 92.38 107 GLY A CA 1
ATOM 810 C C . GLY A 1 107 ? -9.862 -4.390 10.242 1.00 92.38 107 GLY A C 1
ATOM 811 O O . GLY A 1 107 ? -10.762 -3.559 10.111 1.00 92.38 107 GLY A O 1
ATOM 812 N N . VAL A 1 108 ? -8.726 -4.131 10.886 1.00 93.44 108 VAL A N 1
ATOM 813 C CA . VAL A 1 108 ? -8.422 -2.839 11.514 1.00 93.44 108 VAL A CA 1
ATOM 814 C C . VAL A 1 108 ? -7.155 -2.259 10.900 1.00 93.44 108 VAL A C 1
ATOM 816 O O . VAL A 1 108 ? -6.089 -2.866 10.972 1.00 93.44 108 VAL A O 1
ATOM 819 N N . ILE A 1 109 ? -7.257 -1.054 10.340 1.00 91.06 109 ILE A N 1
ATOM 820 C CA . ILE A 1 109 ? -6.095 -0.301 9.862 1.00 91.06 109 ILE A CA 1
ATOM 821 C C . ILE A 1 109 ? -5.385 0.291 11.081 1.00 91.06 109 ILE A C 1
ATOM 823 O O . ILE A 1 109 ? -5.941 1.125 11.789 1.00 91.06 109 ILE A O 1
ATOM 827 N N . ARG A 1 110 ? -4.161 -0.173 11.348 1.00 91.06 110 ARG A N 1
ATOM 828 C CA . ARG A 1 110 ? -3.386 0.227 12.535 1.00 91.06 110 ARG A CA 1
ATOM 829 C C . ARG A 1 110 ? -2.536 1.472 12.324 1.00 91.06 110 ARG A C 1
ATOM 831 O O . ARG A 1 110 ? -2.299 2.199 13.280 1.00 91.06 110 ARG A O 1
ATOM 838 N N . SER A 1 111 ? -2.044 1.673 11.107 1.00 88.69 111 SER A N 1
ATOM 839 C CA . SER A 1 111 ? -1.239 2.827 10.714 1.00 88.69 111 SER A CA 1
ATOM 840 C C . SER A 1 111 ? -1.162 2.899 9.191 1.00 88.69 111 SER A C 1
ATOM 842 O O . SER A 1 111 ? -1.237 1.869 8.516 1.00 88.69 111 SER A O 1
ATOM 844 N N . ILE A 1 112 ? -1.009 4.111 8.668 1.00 86.50 112 ILE A N 1
ATOM 845 C CA . ILE A 1 112 ? -0.756 4.413 7.258 1.00 86.50 112 ILE A CA 1
ATOM 846 C C . ILE A 1 112 ? 0.400 5.409 7.177 1.00 86.50 112 ILE A C 1
ATOM 848 O O . ILE A 1 112 ? 0.639 6.165 8.116 1.00 86.50 112 ILE A O 1
ATOM 852 N N . GLY A 1 113 ? 1.113 5.435 6.057 1.00 84.38 113 GLY A N 1
ATOM 853 C CA . GLY A 1 113 ? 2.194 6.393 5.857 1.00 84.38 113 GLY A CA 1
ATOM 854 C C . GLY A 1 113 ? 2.540 6.569 4.389 1.00 84.38 113 GLY A C 1
ATOM 855 O O . GLY A 1 113 ? 2.274 5.694 3.566 1.00 84.38 113 GLY A O 1
ATOM 856 N N . SER A 1 114 ? 3.165 7.701 4.082 1.00 84.00 114 SER A N 1
ATOM 857 C CA . SER A 1 114 ? 3.713 8.021 2.766 1.00 84.00 114 SER A CA 1
ATOM 858 C C . SER A 1 114 ? 5.030 8.771 2.937 1.00 84.00 114 SER A C 1
ATOM 860 O O . SER A 1 114 ? 5.173 9.565 3.864 1.00 84.00 114 SER A O 1
ATOM 862 N N . ASN A 1 115 ? 5.979 8.554 2.030 1.00 84.56 115 ASN A N 1
ATOM 863 C CA . ASN A 1 115 ? 7.199 9.352 1.917 1.00 84.56 115 ASN A CA 1
ATOM 864 C C . ASN A 1 115 ? 7.616 9.495 0.440 1.00 84.56 115 ASN A C 1
ATOM 866 O O . ASN A 1 115 ? 6.784 9.340 -0.453 1.00 84.56 115 ASN A O 1
ATOM 870 N N . GLN A 1 116 ? 8.873 9.867 0.186 1.00 82.62 116 GLN A N 1
ATOM 871 C CA . GLN A 1 116 ? 9.431 10.060 -1.152 1.00 82.62 116 GLN A CA 1
ATOM 872 C C . GLN A 1 116 ? 10.793 9.368 -1.271 1.00 82.62 116 GLN A C 1
ATOM 874 O O . GLN A 1 116 ? 11.566 9.323 -0.310 1.00 82.62 116 GLN A O 1
ATOM 879 N N . ASP A 1 117 ? 11.117 8.892 -2.474 1.00 87.25 117 ASP A N 1
ATOM 880 C CA . ASP A 1 117 ? 12.406 8.247 -2.764 1.00 87.25 117 ASP A CA 1
ATOM 881 C C . ASP A 1 117 ? 13.592 9.229 -2.714 1.00 87.25 117 ASP A C 1
ATOM 883 O O . ASP A 1 117 ? 14.742 8.817 -2.567 1.00 87.25 117 ASP A O 1
ATOM 887 N N . GLY A 1 118 ? 13.325 10.536 -2.775 1.00 86.62 118 GLY A N 1
ATOM 888 C CA . GLY A 1 118 ? 14.350 11.569 -2.681 1.00 86.62 118 GLY A CA 1
ATOM 889 C C . GLY A 1 118 ? 15.247 11.605 -3.919 1.00 86.62 118 GLY A C 1
ATOM 890 O O . GLY A 1 118 ? 14.765 11.586 -5.049 1.00 86.62 118 GLY A O 1
ATOM 891 N N . HIS A 1 119 ? 16.560 11.723 -3.714 1.00 88.56 119 HIS A N 1
ATOM 892 C CA . HIS A 1 119 ? 17.515 11.795 -4.817 1.00 88.56 119 HIS A CA 1
ATOM 893 C C . HIS A 1 119 ? 17.961 10.397 -5.256 1.00 88.56 119 HIS A C 1
ATOM 895 O O . HIS A 1 119 ? 18.775 9.761 -4.586 1.00 88.56 119 HIS A O 1
ATOM 901 N N . THR A 1 120 ? 17.465 9.949 -6.410 1.00 88.38 120 THR A N 1
ATOM 902 C CA . THR A 1 120 ? 17.851 8.685 -7.049 1.00 88.38 120 THR A CA 1
ATOM 903 C C . THR A 1 120 ? 18.532 8.938 -8.406 1.00 88.38 120 THR A C 1
ATOM 905 O O . THR A 1 120 ? 18.292 9.975 -9.032 1.00 88.38 120 THR A O 1
ATOM 908 N N . PRO A 1 121 ? 19.406 8.027 -8.889 1.00 84.44 121 PRO A N 1
ATOM 909 C CA . PRO A 1 121 ? 20.120 8.206 -10.161 1.00 84.44 121 PRO A CA 1
ATOM 910 C C . PRO A 1 121 ? 19.206 8.379 -11.381 1.00 84.44 121 PRO A C 1
ATOM 912 O O . PRO A 1 121 ? 19.576 9.043 -12.348 1.00 84.44 121 PRO A O 1
ATOM 915 N N . ILE A 1 122 ? 18.017 7.775 -11.340 1.00 87.06 122 ILE A N 1
ATOM 916 C CA . ILE A 1 122 ? 16.976 7.900 -12.359 1.00 87.06 122 ILE A CA 1
ATOM 917 C C . ILE A 1 122 ? 15.675 8.220 -11.635 1.00 87.06 122 ILE A C 1
ATOM 919 O O . ILE A 1 122 ? 15.339 7.545 -10.670 1.00 87.06 122 ILE A O 1
ATOM 923 N N . LEU A 1 123 ? 14.905 9.185 -12.142 1.00 81.88 123 LEU A N 1
ATOM 924 C CA . LEU A 1 123 ? 13.650 9.641 -11.528 1.00 81.88 123 LEU A CA 1
ATOM 925 C C . LEU A 1 123 ? 12.668 8.504 -11.183 1.00 81.88 123 LEU A C 1
ATOM 927 O O . LEU A 1 123 ? 11.928 8.602 -10.215 1.00 81.88 123 LEU A O 1
ATOM 931 N N . THR A 1 124 ? 12.649 7.431 -11.975 1.00 83.19 124 THR A N 1
ATOM 932 C CA . THR A 1 124 ? 11.759 6.273 -11.790 1.00 83.19 124 THR A CA 1
ATOM 933 C C . THR A 1 124 ? 12.406 5.118 -11.023 1.00 83.19 124 THR A C 1
ATOM 935 O O . THR A 1 124 ? 11.809 4.047 -10.921 1.00 83.19 124 THR A O 1
ATOM 938 N N . GLN A 1 125 ? 13.646 5.277 -10.556 1.00 85.50 125 GLN A N 1
ATOM 939 C CA . GLN A 1 125 ? 14.344 4.255 -9.785 1.00 85.50 125 GLN A CA 1
ATOM 940 C C . GLN A 1 125 ? 13.888 4.309 -8.320 1.00 85.50 125 GLN A C 1
ATOM 942 O O . GLN A 1 125 ? 14.005 5.373 -7.711 1.00 85.50 125 GLN A O 1
ATOM 947 N N . PRO A 1 126 ? 13.432 3.182 -7.742 1.00 85.62 126 PRO A N 1
ATOM 948 C CA . PRO A 1 126 ? 12.996 3.132 -6.350 1.00 85.62 126 PRO A CA 1
ATOM 949 C C . PRO A 1 126 ? 14.168 3.216 -5.361 1.00 85.62 126 PRO A C 1
ATOM 951 O O . PRO A 1 126 ? 15.278 2.763 -5.661 1.00 85.62 126 PRO A O 1
ATOM 954 N N . SER A 1 127 ? 13.904 3.720 -4.150 1.00 89.31 127 SER A N 1
ATOM 955 C CA . SER A 1 127 ? 14.864 3.757 -3.037 1.00 89.31 127 SER A CA 1
ATOM 956 C C . SER A 1 127 ? 14.534 2.705 -1.974 1.00 89.31 127 SER A C 1
ATOM 958 O O . SER A 1 127 ? 13.515 2.786 -1.288 1.00 89.31 127 SER A O 1
ATOM 960 N N . SER A 1 128 ? 15.426 1.727 -1.778 1.00 89.50 128 SER A N 1
ATOM 961 C CA . SER A 1 128 ? 15.257 0.715 -0.724 1.00 89.50 128 SER A CA 1
ATOM 962 C C . SER A 1 128 ? 15.306 1.322 0.677 1.00 89.50 128 SER A C 1
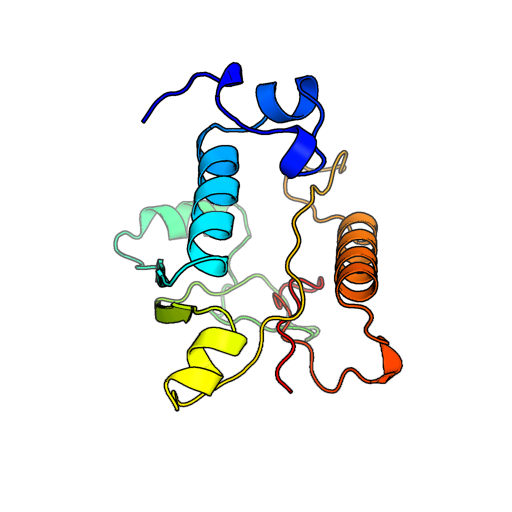ATOM 964 O O . SER A 1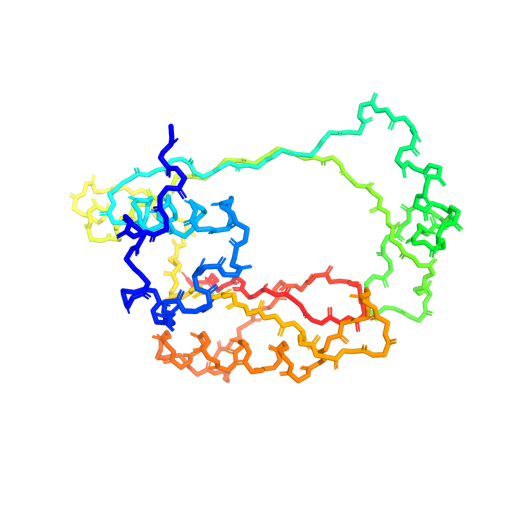 128 ? 14.560 0.893 1.551 1.00 89.50 128 SER A O 1
ATOM 966 N N . GLN A 1 129 ? 16.152 2.338 0.880 1.00 91.06 129 GLN A N 1
ATOM 967 C CA . GLN A 1 129 ? 16.266 3.025 2.164 1.00 91.06 129 GLN A CA 1
ATOM 968 C C . GLN A 1 129 ? 14.971 3.768 2.497 1.00 91.06 129 GLN A C 1
ATOM 970 O O . GLN A 1 129 ? 14.441 3.603 3.589 1.00 91.06 129 GLN A O 1
ATOM 975 N N . SER A 1 130 ? 14.412 4.514 1.537 1.00 89.06 130 SER A N 1
ATOM 976 C CA . SER A 1 130 ? 13.157 5.242 1.749 1.00 89.06 130 SER A CA 1
ATOM 977 C C . SER A 1 130 ? 12.003 4.286 2.059 1.00 89.06 130 SER A C 1
ATOM 979 O O . SER A 1 130 ? 11.187 4.568 2.935 1.00 89.06 130 SER A O 1
ATOM 981 N N . GLN A 1 131 ? 11.945 3.131 1.396 1.00 90.56 131 GLN A N 1
ATOM 982 C CA . GLN A 1 131 ? 10.949 2.100 1.696 1.00 90.56 131 GLN A CA 1
ATOM 983 C C . GLN A 1 131 ? 11.135 1.509 3.098 1.00 90.56 131 GLN A C 1
ATOM 985 O O . GLN A 1 131 ? 10.159 1.373 3.836 1.00 90.56 131 GLN A O 1
ATOM 990 N N . GLU A 1 132 ? 12.368 1.178 3.491 1.00 92.88 132 GLU A N 1
ATOM 991 C CA . GLU A 1 132 ? 12.667 0.668 4.832 1.00 92.88 132 GLU A CA 1
ATOM 992 C C . GLU A 1 132 ? 12.286 1.682 5.916 1.00 92.88 132 GLU A C 1
ATOM 994 O O . GLU A 1 132 ? 11.618 1.322 6.890 1.00 92.88 132 GLU A O 1
ATOM 999 N N . ASP A 1 133 ? 12.656 2.947 5.725 1.00 92.88 133 ASP A N 1
ATOM 1000 C CA . ASP A 1 133 ? 12.347 4.035 6.648 1.00 92.88 133 ASP A CA 1
ATOM 1001 C C . ASP A 1 133 ? 10.833 4.208 6.798 1.00 92.88 133 ASP A C 1
ATOM 1003 O O . ASP A 1 133 ? 10.332 4.314 7.921 1.00 92.88 133 ASP A O 1
ATOM 1007 N N . LEU A 1 134 ? 10.088 4.158 5.686 1.00 91.25 134 LEU A N 1
ATOM 1008 C CA . LEU A 1 134 ? 8.628 4.224 5.707 1.00 91.25 134 LEU A CA 1
ATOM 1009 C C . LEU A 1 134 ? 8.030 3.061 6.498 1.00 91.25 134 LEU A C 1
ATOM 1011 O O . LEU A 1 134 ? 7.175 3.276 7.357 1.00 91.25 134 LEU A O 1
ATOM 1015 N N . ILE A 1 135 ? 8.491 1.836 6.235 1.00 92.88 135 ILE A N 1
ATOM 1016 C CA . ILE A 1 135 ? 8.017 0.637 6.927 1.00 92.88 135 ILE A CA 1
ATOM 1017 C C . ILE A 1 135 ? 8.292 0.773 8.429 1.00 92.88 135 ILE A C 1
ATOM 1019 O O . ILE A 1 135 ? 7.374 0.655 9.238 1.00 92.88 135 ILE A O 1
ATOM 1023 N N . ARG A 1 136 ? 9.525 1.093 8.835 1.00 94.25 136 ARG A N 1
ATOM 1024 C CA . ARG A 1 136 ? 9.874 1.291 10.253 1.00 94.25 136 ARG A CA 1
ATOM 1025 C C . ARG A 1 136 ? 9.027 2.372 10.912 1.00 94.25 136 ARG A C 1
ATOM 1027 O O . ARG A 1 136 ? 8.570 2.179 12.043 1.00 94.25 136 ARG A O 1
ATOM 1034 N N . HIS A 1 137 ? 8.788 3.471 10.204 1.00 90.94 137 HIS A N 1
ATOM 1035 C CA . HIS A 1 137 ? 7.962 4.566 10.686 1.00 90.94 137 HIS A CA 1
ATOM 1036 C C . HIS A 1 137 ? 6.528 4.104 10.970 1.00 90.94 137 HIS A C 1
ATOM 1038 O O . HIS A 1 137 ? 6.049 4.296 12.088 1.00 90.94 137 HIS A O 1
ATOM 1044 N N . VAL A 1 138 ? 5.865 3.423 10.027 1.00 91.56 138 VAL A N 1
ATOM 1045 C CA . VAL A 1 138 ? 4.468 2.993 10.224 1.00 91.56 138 VAL A CA 1
ATOM 1046 C C . VAL A 1 138 ? 4.317 1.945 11.330 1.00 91.56 138 VAL A C 1
ATOM 1048 O O . VAL A 1 138 ? 3.347 2.023 12.082 1.00 91.56 138 VAL A O 1
ATOM 1051 N N . TYR A 1 139 ? 5.279 1.028 11.511 1.00 94.56 139 TYR A N 1
ATOM 1052 C CA . TYR A 1 139 ? 5.275 0.097 12.656 1.00 94.56 139 TYR A CA 1
ATOM 1053 C C . TYR A 1 139 ? 5.433 0.821 13.989 1.00 94.56 139 TYR A C 1
ATOM 1055 O O . TYR A 1 139 ? 4.730 0.502 14.949 1.00 94.56 139 TYR A O 1
ATOM 1063 N N . THR A 1 140 ? 6.338 1.802 14.041 1.00 94.25 140 THR A N 1
ATOM 1064 C CA . THR A 1 140 ? 6.567 2.607 15.246 1.00 94.25 140 THR A CA 1
ATOM 1065 C C . THR A 1 140 ? 5.308 3.387 15.613 1.00 94.25 140 THR A C 1
ATOM 1067 O O . THR A 1 140 ? 4.880 3.329 16.762 1.00 94.25 140 THR A O 1
ATOM 1070 N N . GLN A 1 141 ? 4.664 4.038 14.636 1.00 90.31 141 GLN A N 1
ATOM 1071 C CA . GLN A 1 141 ? 3.390 4.740 14.834 1.00 90.31 141 GLN A CA 1
ATOM 1072 C C . GLN A 1 141 ? 2.270 3.792 15.290 1.00 90.31 141 GLN A C 1
ATOM 1074 O O . GLN A 1 141 ? 1.481 4.138 16.162 1.00 90.31 141 GLN A O 1
ATOM 1079 N N . ALA A 1 142 ? 2.223 2.570 14.749 1.00 91.00 142 ALA A N 1
ATOM 1080 C CA . ALA A 1 142 ? 1.229 1.567 15.127 1.00 91.00 142 ALA A CA 1
ATOM 1081 C C . ALA A 1 142 ? 1.460 0.947 16.521 1.00 91.00 142 ALA A C 1
ATOM 1083 O O . ALA A 1 142 ? 0.574 0.245 17.026 1.00 91.00 142 ALA A O 1
ATOM 1084 N N . GLY A 1 143 ? 2.653 1.134 17.103 1.00 94.56 143 GLY A N 1
ATOM 1085 C CA . GLY A 1 143 ? 3.096 0.434 18.309 1.00 94.56 143 GLY A CA 1
ATOM 1086 C C . GLY A 1 143 ? 3.186 -1.084 18.121 1.00 94.56 143 GLY A C 1
ATOM 1087 O O . GLY A 1 143 ? 2.856 -1.831 19.039 1.00 94.56 143 GLY A O 1
ATOM 1088 N N . LEU A 1 144 ? 3.556 -1.549 16.922 1.00 93.75 144 LEU A N 1
ATOM 1089 C CA . LEU A 1 144 ? 3.594 -2.971 16.562 1.00 93.75 144 LEU A CA 1
ATOM 1090 C C . LEU A 1 144 ? 5.025 -3.494 16.435 1.00 93.75 144 LEU A C 1
ATOM 1092 O O . LEU A 1 144 ? 5.914 -2.793 15.951 1.00 93.75 144 LEU A O 1
ATOM 1096 N N . SER A 1 145 ? 5.234 -4.764 16.793 1.00 93.56 145 SER A N 1
ATOM 1097 C CA . SER A 1 145 ? 6.494 -5.450 16.515 1.00 93.56 145 SER A CA 1
ATOM 1098 C C . SER A 1 145 ? 6.492 -6.059 15.117 1.00 93.56 145 SER A C 1
ATOM 1100 O O . SER A 1 145 ? 5.587 -6.805 14.746 1.00 93.56 145 SER A O 1
ATOM 1102 N N . MET A 1 146 ? 7.572 -5.837 14.366 1.00 91.38 146 MET A N 1
ATOM 1103 C CA . MET A 1 146 ? 7.783 -6.510 13.081 1.00 91.38 146 MET A CA 1
ATOM 1104 C C . MET A 1 146 ? 7.853 -8.037 13.219 1.00 91.38 146 MET A C 1
ATOM 1106 O O . MET A 1 146 ? 7.491 -8.738 12.278 1.00 91.38 146 MET A O 1
ATOM 1110 N N . SER A 1 147 ? 8.268 -8.565 14.378 1.00 93.62 147 SER A N 1
ATOM 1111 C CA . SER A 1 147 ? 8.372 -10.014 14.612 1.00 93.62 147 SER A CA 1
ATOM 1112 C C . SER A 1 147 ? 7.022 -10.730 14.669 1.00 93.62 147 SER A C 1
ATOM 1114 O O . SER A 1 147 ? 6.974 -11.949 14.548 1.00 93.62 147 SER A O 1
ATOM 1116 N N . GLU A 1 148 ? 5.934 -9.995 14.894 1.00 90.56 148 GLU A N 1
ATOM 1117 C CA . GLU A 1 148 ? 4.575 -10.545 14.988 1.00 90.56 148 GLU A CA 1
ATOM 1118 C C . GLU A 1 148 ? 3.853 -10.549 13.633 1.00 90.56 148 GLU A C 1
ATOM 1120 O O . GLU A 1 148 ? 2.744 -11.071 13.505 1.00 90.56 148 GLU A O 1
ATOM 1125 N N . THR A 1 149 ? 4.496 -9.997 12.604 1.00 92.88 149 THR A N 1
ATOM 1126 C CA . THR A 1 149 ? 3.971 -9.913 11.242 1.00 92.88 149 THR A CA 1
ATOM 1127 C C . THR A 1 149 ? 3.835 -11.291 10.626 1.00 92.88 149 THR A C 1
ATOM 1129 O O . THR A 1 149 ? 4.821 -11.994 10.417 1.00 92.88 149 THR A O 1
ATOM 1132 N N . ARG A 1 150 ? 2.603 -11.666 10.284 1.00 93.12 150 ARG A N 1
ATOM 1133 C CA . ARG A 1 150 ? 2.312 -12.966 9.661 1.00 93.12 150 ARG A CA 1
ATOM 1134 C C . ARG A 1 150 ? 2.326 -12.923 8.144 1.00 93.12 150 ARG A C 1
ATOM 1136 O O . ARG A 1 150 ? 2.593 -13.935 7.505 1.00 93.12 150 ARG A O 1
ATOM 1143 N N . TYR A 1 151 ? 1.986 -11.773 7.581 1.00 92.31 151 TYR A N 1
ATOM 1144 C CA . TYR A 1 151 ? 1.799 -11.608 6.155 1.00 92.31 151 TYR A CA 1
ATOM 1145 C C . TYR A 1 151 ? 2.206 -10.201 5.735 1.00 92.31 151 TYR A C 1
ATOM 1147 O O . TYR A 1 151 ? 2.000 -9.237 6.473 1.00 92.31 151 TYR A O 1
ATOM 1155 N N . VAL A 1 152 ? 2.781 -10.112 4.541 1.00 89.94 152 VAL A N 1
ATOM 1156 C CA . VAL A 1 152 ? 3.097 -8.858 3.870 1.00 89.94 152 VAL A CA 1
ATOM 1157 C C . VAL A 1 152 ? 2.552 -8.974 2.459 1.00 89.94 152 VAL A C 1
ATOM 1159 O O . VAL A 1 152 ? 3.015 -9.802 1.676 1.00 89.94 152 VAL A O 1
ATOM 1162 N N . GLU A 1 153 ? 1.573 -8.140 2.138 1.00 88.50 153 GLU A N 1
ATOM 1163 C CA . GLU A 1 153 ? 1.256 -7.863 0.745 1.00 88.50 153 GLU A CA 1
ATOM 1164 C C . GLU A 1 153 ? 2.344 -6.941 0.202 1.00 88.50 153 GLU A C 1
ATOM 1166 O O . GLU A 1 153 ? 2.690 -5.951 0.839 1.00 88.50 153 GLU A O 1
ATOM 1171 N N . ALA A 1 154 ? 2.949 -7.296 -0.926 1.00 87.19 154 ALA A N 1
ATOM 1172 C CA . ALA A 1 154 ? 4.044 -6.529 -1.501 1.00 87.19 154 ALA A CA 1
ATOM 1173 C C . ALA A 1 154 ? 3.679 -6.044 -2.902 1.00 87.19 154 ALA A C 1
ATOM 1175 O O . ALA A 1 154 ? 3.014 -6.749 -3.656 1.00 87.19 154 ALA A O 1
ATOM 1176 N N . HIS A 1 155 ? 4.211 -4.883 -3.288 1.00 85.12 155 HIS A N 1
ATOM 1177 C CA . HIS A 1 155 ? 4.026 -4.306 -4.623 1.00 85.12 155 HIS A CA 1
ATOM 1178 C C . HIS A 1 155 ? 4.431 -5.242 -5.783 1.00 85.12 155 HIS A C 1
ATOM 1180 O O . HIS A 1 155 ? 3.909 -5.124 -6.889 1.00 85.12 155 HIS A O 1
ATOM 1186 N N . GLY A 1 156 ? 5.353 -6.183 -5.549 1.00 67.25 156 GLY A N 1
ATOM 1187 C CA . GLY A 1 156 ? 5.615 -7.301 -6.463 1.00 67.25 156 GLY A CA 1
ATOM 1188 C C . GLY A 1 156 ? 6.556 -7.009 -7.639 1.00 67.25 156 GLY A C 1
ATOM 1189 O O . GLY A 1 156 ? 6.925 -7.929 -8.360 1.00 67.25 156 GLY A O 1
ATOM 1190 N N . LYS A 1 157 ? 7.034 -5.772 -7.817 1.00 56.59 157 LYS A N 1
ATOM 1191 C CA . LYS A 1 157 ? 8.077 -5.443 -8.809 1.00 56.59 157 LYS A CA 1
ATOM 1192 C C . LYS A 1 157 ? 9.468 -5.481 -8.185 1.00 56.59 157 LYS A C 1
ATOM 1194 O O . LYS A 1 157 ? 10.067 -4.432 -8.001 1.00 56.59 157 LYS A O 1
ATOM 1199 N N . SER A 1 158 ? 9.950 -6.659 -7.789 1.00 41.22 158 SER A N 1
ATOM 12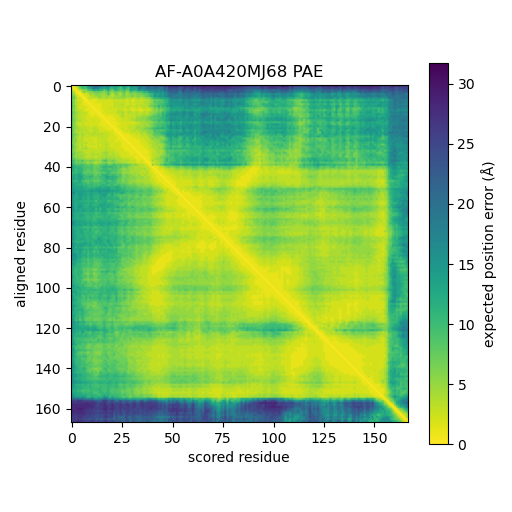00 C CA . SER A 1 158 ? 11.312 -6.899 -7.253 1.00 41.22 158 SER A CA 1
ATOM 1201 C C . SER A 1 158 ? 11.784 -6.022 -6.070 1.00 41.22 158 SER A C 1
ATOM 1203 O O . SER A 1 158 ? 12.889 -6.219 -5.576 1.00 41.22 158 SER A O 1
ATOM 1205 N N . TYR A 1 159 ? 10.949 -5.105 -5.577 1.00 39.75 159 TYR A N 1
ATOM 1206 C CA . TYR A 1 159 ? 11.182 -4.176 -4.477 1.00 39.75 159 TYR A CA 1
ATOM 1207 C C . TYR A 1 159 ? 9.869 -4.012 -3.695 1.00 39.75 159 TYR A C 1
ATOM 1209 O O . TYR A 1 159 ? 8.770 -4.102 -4.254 1.00 39.75 159 TYR A O 1
ATOM 1217 N N . ILE A 1 160 ? 9.993 -3.872 -2.377 1.00 32.81 160 ILE A N 1
ATOM 1218 C CA . ILE A 1 160 ? 8.908 -3.999 -1.399 1.00 32.81 160 ILE A CA 1
ATOM 1219 C C . ILE A 1 160 ? 8.045 -2.728 -1.384 1.00 32.81 160 ILE A C 1
ATOM 1221 O O . ILE A 1 160 ? 8.551 -1.616 -1.377 1.00 32.81 160 ILE A O 1
ATOM 1225 N N . GLY A 1 161 ? 6.722 -2.877 -1.319 1.00 30.75 161 GLY A N 1
ATOM 1226 C CA . GLY A 1 161 ? 5.817 -1.743 -1.135 1.00 30.75 161 GLY A CA 1
ATOM 1227 C C . GLY A 1 161 ? 4.500 -2.148 -0.482 1.00 30.75 161 GLY A C 1
ATOM 1228 O O . GLY A 1 161 ? 3.882 -3.109 -0.930 1.00 30.75 161 GLY A O 1
ATOM 1229 N N . THR A 1 162 ? 4.151 -1.362 0.542 1.00 33.94 162 THR A N 1
ATOM 1230 C CA . THR A 1 162 ? 2.903 -1.204 1.319 1.00 33.94 162 THR A CA 1
ATOM 1231 C C . THR A 1 162 ? 2.348 -2.409 2.080 1.00 33.94 162 THR A C 1
ATOM 1233 O O . THR A 1 162 ? 1.747 -3.316 1.528 1.00 33.94 162 THR A O 1
ATOM 1236 N N . LEU A 1 163 ? 2.460 -2.330 3.408 1.00 34.62 163 LEU A N 1
ATOM 1237 C CA . LEU A 1 163 ? 1.967 -3.308 4.367 1.00 34.62 163 LEU A CA 1
ATOM 1238 C C . LEU A 1 163 ? 0.484 -3.076 4.704 1.00 34.62 163 LEU A C 1
ATOM 1240 O O . LEU A 1 163 ? 0.151 -2.110 5.391 1.00 34.62 163 LEU A O 1
ATOM 1244 N N . LEU A 1 164 ? -0.388 -4.004 4.309 1.00 35.44 164 LEU A N 1
ATOM 1245 C CA . LEU A 1 164 ? -1.717 -4.146 4.904 1.00 35.44 164 LEU A CA 1
ATOM 1246 C C . LEU A 1 164 ? -1.640 -5.182 6.035 1.00 35.44 164 LEU A C 1
ATOM 1248 O O . LEU A 1 164 ? -1.468 -6.375 5.790 1.00 35.44 164 LEU A O 1
ATOM 1252 N N . MET A 1 165 ? -1.752 -4.727 7.283 1.00 34.41 165 MET A N 1
ATOM 1253 C CA . MET A 1 165 ? -1.870 -5.614 8.442 1.00 34.41 165 MET A CA 1
ATOM 1254 C C . MET A 1 165 ? -3.331 -6.014 8.633 1.00 34.41 165 MET A C 1
ATOM 1256 O O . MET A 1 165 ? -4.153 -5.193 9.030 1.00 34.41 165 MET A O 1
ATOM 1260 N N . MET A 1 166 ? -3.642 -7.281 8.376 1.00 29.56 166 MET A N 1
ATOM 1261 C CA . MET A 1 166 ? -4.885 -7.910 8.814 1.00 29.56 166 MET A CA 1
ATOM 1262 C C . MET A 1 166 ? -4.586 -8.739 10.065 1.00 29.56 166 MET A C 1
ATOM 1264 O O . MET A 1 166 ? -3.794 -9.681 10.004 1.00 29.56 166 MET A O 1
ATOM 1268 N N . ASN A 1 167 ? -5.202 -8.383 11.191 1.00 32.94 167 ASN A N 1
ATOM 1269 C CA . ASN A 1 167 ? -5.333 -9.249 12.362 1.00 32.94 167 ASN A CA 1
ATOM 1270 C C . ASN A 1 167 ? -6.815 -9.401 12.688 1.00 32.94 167 ASN A C 1
ATOM 1272 O O . ASN A 1 167 ? -7.526 -8.376 12.555 1.00 32.94 167 ASN A O 1
#

Mean predicted aligned error: 7.79 Å

Radius of gyration: 18.82 Å; Cα contacts (8 Å, |Δi|>4): 175; chains: 1; bounding box: 43×44×46 Å

Nearest PDB structures (foldseek):
  4mz0-assembly1_B  TM=9.173E-01  e=1.053E-08  Moorena producens 3L
  5e5n-assembly2_B  TM=9.322E-01  e=4.805E-08  Bacillus subtilis subsp. subtilis str. 168
  5erf-assembly1_B  TM=9.299E-01  e=4.498E-08  Bacillus subtilis subsp. subtilis str. 168
  2hg4-assembly3_F  TM=9.242E-01  e=7.626E-08  Saccharopolyspora erythraea
  8tjn-assembly1_A  TM=9.069E-01  e=1.934E-06  Saccharopolyspora erythraea

Secondary structure (DSSP, 8-state):
----GGGS-TTTTT--HHHHHHS-HHHHHHHHHHHHHHHS-EEEEEEE----THHHHHHHHTT-B-TTS---TTSTT---B----EEEEEEE--HHHHHHHT----------------S-SSTT---HHHHHHHHHHHHHHHT--GGG--------SSS--------

pLDDT: mean 85.11, std 14.58, range [29.56, 96.94]